Protein AF-A0A832RWD7-F1 (afdb_monomer_lite)

Secondary structure (DSSP, 8-state):
-PPPPPHHHHHHHHHHTTT------TTGGGT-S-SHHHHHHTS---HHHHHHHHHHS-HHHHHHHHHHHHTTSS--TT--HHHHHHHHHHHHHHH-HHHHHHHHHHHHHH--

Organism: NCBI:txid660064

Structure (mmCIF, N/CA/C/O backbone):
data_AF-A0A832RWD7-F1
#
_entry.id   AF-A0A832RWD7-F1
#
loop_
_atom_site.group_PDB
_atom_site.id
_atom_site.type_symbol
_atom_site.label_atom_id
_atom_site.label_alt_id
_atom_site.label_comp_id
_atom_site.label_asym_id
_atom_site.label_entity_id
_atom_site.label_seq_id
_atom_site.pdbx_PDB_ins_code
_atom_site.Cartn_x
_atom_site.Cartn_y
_atom_site.Cartn_z
_atom_site.occupancy
_atom_site.B_iso_or_equiv
_atom_site.auth_seq_id
_atom_site.auth_comp_id
_atom_site.auth_asym_id
_atom_site.auth_atom_id
_atom_site.pdbx_PDB_model_num
ATOM 1 N N . MET A 1 1 ? -10.259 14.631 -14.982 1.00 43.25 1 MET A N 1
ATOM 2 C CA . MET A 1 1 ? -9.168 15.582 -14.665 1.00 43.25 1 MET A CA 1
ATOM 3 C C . MET A 1 1 ? -7.989 14.746 -14.199 1.00 43.25 1 MET A C 1
ATOM 5 O O . MET A 1 1 ? -8.227 13.772 -13.501 1.00 43.25 1 MET A O 1
ATOM 9 N N . ALA A 1 2 ? -6.776 15.008 -14.685 1.00 47.94 2 ALA A N 1
ATOM 10 C CA . ALA A 1 2 ? -5.607 14.200 -14.338 1.00 47.94 2 ALA A CA 1
ATOM 11 C C . ALA A 1 2 ? -5.096 14.628 -12.956 1.00 47.94 2 ALA A C 1
ATOM 13 O O . ALA A 1 2 ? -4.789 15.802 -12.776 1.00 47.94 2 ALA A O 1
ATOM 14 N N . ARG A 1 3 ? -5.074 13.703 -11.992 1.00 62.66 3 ARG A N 1
ATOM 15 C CA . ARG A 1 3 ? -4.452 13.908 -10.682 1.00 62.66 3 ARG A CA 1
ATOM 16 C C . ARG A 1 3 ? -2.930 13.909 -10.844 1.00 62.66 3 ARG A C 1
ATOM 18 O O . ARG A 1 3 ? -2.404 13.097 -11.602 1.00 62.66 3 ARG A O 1
ATOM 25 N N . GLU A 1 4 ? -2.255 14.810 -10.141 1.00 69.06 4 GLU A N 1
ATOM 26 C CA . GLU A 1 4 ? -0.800 14.802 -9.961 1.00 69.06 4 GLU A CA 1
ATOM 27 C C . GLU A 1 4 ? -0.481 14.148 -8.609 1.00 69.06 4 GLU A C 1
ATOM 29 O O . GLU A 1 4 ? -1.236 14.322 -7.647 1.00 69.06 4 GLU A O 1
ATOM 34 N N . LEU A 1 5 ? 0.605 13.374 -8.534 1.00 71.81 5 LEU A N 1
ATOM 35 C CA . LEU A 1 5 ? 1.054 12.792 -7.268 1.00 71.81 5 LEU A CA 1
ATOM 36 C C . LEU A 1 5 ? 1.549 13.906 -6.340 1.00 71.81 5 LEU A C 1
ATOM 38 O O . LEU A 1 5 ? 2.464 14.656 -6.680 1.00 71.81 5 LEU A O 1
ATOM 42 N N . SER A 1 6 ? 0.953 13.994 -5.156 1.00 80.19 6 SER A N 1
ATOM 43 C CA . SER A 1 6 ? 1.411 14.882 -4.092 1.00 80.19 6 SER A CA 1
ATOM 44 C C . SER A 1 6 ? 2.761 14.426 -3.523 1.00 80.19 6 SER A C 1
ATOM 46 O O . SER A 1 6 ? 3.202 13.293 -3.733 1.00 80.19 6 SER A O 1
ATOM 48 N N . GLU A 1 7 ? 3.422 15.278 -2.735 1.00 79.25 7 GLU A N 1
ATOM 49 C CA . GLU A 1 7 ? 4.636 14.874 -2.006 1.00 79.25 7 GLU A CA 1
ATOM 50 C C . GLU A 1 7 ? 4.394 13.657 -1.099 1.00 79.25 7 GLU A C 1
ATOM 52 O O . GLU A 1 7 ? 5.282 12.816 -0.941 1.00 79.25 7 GLU A O 1
ATOM 57 N N . TYR A 1 8 ? 3.179 13.533 -0.553 1.00 83.69 8 TYR A N 1
ATOM 58 C CA . TYR A 1 8 ? 2.774 12.390 0.257 1.00 83.69 8 TYR A CA 1
ATOM 59 C C . TYR A 1 8 ? 2.693 11.110 -0.582 1.00 83.69 8 TYR A C 1
ATOM 61 O O . TYR A 1 8 ? 3.300 10.100 -0.226 1.00 83.69 8 TYR A O 1
ATOM 69 N N . ASP A 1 9 ? 2.065 11.181 -1.755 1.00 82.69 9 ASP A N 1
ATOM 70 C CA . ASP A 1 9 ? 1.980 10.061 -2.698 1.00 82.69 9 ASP A CA 1
ATOM 71 C C . ASP A 1 9 ? 3.369 9.580 -3.141 1.00 82.69 9 ASP A C 1
ATOM 73 O O . ASP A 1 9 ? 3.656 8.382 -3.173 1.00 82.69 9 ASP A O 1
ATOM 77 N N . LEU A 1 10 ? 4.274 10.522 -3.428 1.00 79.62 10 LEU A N 1
ATOM 78 C CA . LEU A 1 10 ? 5.663 10.222 -3.776 1.00 79.62 10 LEU A CA 1
ATOM 79 C C . LEU A 1 10 ? 6.430 9.589 -2.609 1.00 79.62 10 LEU A C 1
ATOM 81 O O . LEU A 1 10 ? 7.330 8.777 -2.833 1.00 79.62 10 LEU A O 1
ATOM 85 N N . SER A 1 11 ? 6.102 9.946 -1.366 1.00 83.94 11 SER A N 1
ATOM 86 C CA . SER A 1 11 ? 6.716 9.343 -0.182 1.00 83.94 11 SER A CA 1
ATOM 87 C C . SER A 1 11 ? 6.297 7.879 -0.006 1.00 83.94 11 SER A C 1
ATOM 89 O O . SER A 1 11 ? 7.159 7.025 0.218 1.00 83.94 11 SER A O 1
ATOM 91 N N . ILE A 1 12 ? 5.013 7.571 -0.228 1.00 86.81 12 ILE A N 1
ATOM 92 C CA . ILE A 1 12 ? 4.479 6.204 -0.231 1.00 86.81 12 ILE A CA 1
ATOM 93 C C . ILE A 1 12 ? 5.111 5.399 -1.372 1.00 86.81 12 ILE A C 1
ATOM 95 O O . ILE A 1 12 ? 5.603 4.295 -1.146 1.00 86.81 12 ILE A O 1
ATOM 99 N N . LEU A 1 13 ? 5.192 5.968 -2.581 1.00 82.88 13 LEU A N 1
ATOM 100 C CA . LEU A 1 13 ? 5.823 5.316 -3.733 1.00 82.88 13 LEU A CA 1
ATOM 101 C C . LEU A 1 13 ? 7.281 4.918 -3.450 1.00 82.88 13 LEU A C 1
ATOM 103 O O . LEU A 1 13 ? 7.703 3.812 -3.782 1.00 82.88 13 LEU A O 1
ATOM 107 N N . ARG A 1 14 ? 8.058 5.804 -2.814 1.00 80.25 14 ARG A N 1
ATOM 108 C CA . ARG A 1 14 ? 9.461 5.532 -2.454 1.00 80.25 14 ARG A CA 1
ATOM 109 C C . ARG A 1 14 ? 9.594 4.403 -1.434 1.00 80.25 14 ARG A C 1
ATOM 111 O O . ARG A 1 14 ? 10.503 3.584 -1.565 1.00 80.25 14 ARG A O 1
ATOM 118 N N . LYS A 1 15 ? 8.697 4.346 -0.444 1.00 85.12 15 LYS A N 1
ATOM 119 C CA . LYS A 1 15 ? 8.637 3.248 0.534 1.00 85.12 15 LYS A CA 1
ATOM 120 C C . LYS A 1 15 ? 8.303 1.922 -0.142 1.00 85.12 15 LYS A C 1
ATOM 122 O O . LYS A 1 15 ? 9.024 0.946 0.036 1.00 85.12 15 LYS A O 1
ATOM 127 N N . LEU A 1 16 ? 7.281 1.921 -0.999 1.00 83.00 16 LEU A N 1
ATOM 128 C CA . LEU A 1 16 ? 6.880 0.753 -1.785 1.00 83.00 16 LEU A CA 1
ATOM 129 C C . LEU A 1 16 ? 8.004 0.232 -2.691 1.00 83.00 16 LEU A C 1
ATOM 131 O O . LEU A 1 16 ? 8.118 -0.972 -2.900 1.00 83.00 16 LEU A O 1
ATOM 135 N N . ALA A 1 17 ? 8.861 1.117 -3.198 1.00 79.06 17 ALA A N 1
ATOM 136 C CA . ALA A 1 17 ? 10.022 0.742 -3.998 1.00 79.06 17 ALA A CA 1
ATOM 137 C C . ALA A 1 17 ? 11.226 0.226 -3.181 1.00 79.06 17 ALA A C 1
ATOM 139 O O . ALA A 1 17 ? 12.277 -0.073 -3.759 1.00 79.06 17 ALA A O 1
ATOM 140 N N . GLY A 1 18 ? 11.110 0.136 -1.852 1.00 72.62 18 GLY A N 1
ATOM 141 C CA . GLY A 1 18 ? 12.123 -0.466 -0.984 1.00 72.62 18 GLY A CA 1
ATOM 142 C C . GLY A 1 18 ? 13.473 0.254 -1.004 1.00 72.62 18 GLY A C 1
ATOM 143 O O . GLY A 1 18 ? 14.510 -0.390 -0.872 1.00 72.62 18 GLY A O 1
ATOM 144 N N . GLY A 1 19 ? 13.490 1.572 -1.236 1.00 62.72 19 GLY A N 1
ATOM 145 C CA . GLY A 1 19 ? 14.735 2.346 -1.306 1.00 62.72 19 GLY A CA 1
ATOM 146 C C . GLY A 1 19 ? 15.584 2.090 -2.557 1.00 62.72 19 GLY A C 1
ATOM 147 O O . GLY A 1 19 ? 16.712 2.575 -2.625 1.00 62.72 19 GLY A O 1
ATOM 148 N N . THR A 1 20 ? 15.057 1.365 -3.553 1.00 61.66 20 THR A N 1
ATOM 149 C CA . THR A 1 20 ? 15.629 1.356 -4.908 1.00 61.66 20 THR A CA 1
ATOM 150 C C . THR A 1 20 ? 15.751 2.805 -5.374 1.00 61.66 20 THR A C 1
ATOM 152 O O . THR A 1 20 ? 14.865 3.604 -5.065 1.00 61.66 20 THR A O 1
ATOM 155 N N . ASP A 1 21 ? 16.820 3.156 -6.098 1.00 56.44 21 ASP A N 1
ATOM 156 C CA . ASP A 1 21 ? 16.922 4.448 -6.782 1.00 56.44 21 ASP A CA 1
ATOM 157 C C . ASP A 1 21 ? 15.782 4.507 -7.797 1.00 56.44 21 ASP A C 1
ATOM 159 O O . ASP A 1 21 ? 15.878 4.056 -8.935 1.00 56.44 21 ASP A O 1
ATOM 163 N N . VAL A 1 22 ? 14.632 4.962 -7.321 1.00 55.50 22 VAL A N 1
ATOM 164 C CA . VAL A 1 22 ? 13.472 5.295 -8.107 1.00 55.50 22 VAL A CA 1
ATOM 165 C C . VAL A 1 22 ? 13.913 6.564 -8.806 1.00 55.50 22 VAL A C 1
ATOM 167 O O . VAL A 1 22 ? 13.988 7.597 -8.132 1.00 55.50 22 VAL A O 1
ATOM 170 N N . PRO A 1 23 ? 14.205 6.558 -10.123 1.00 51.44 23 PRO A N 1
ATOM 171 C CA . PRO A 1 23 ? 14.197 7.805 -10.843 1.00 51.44 23 PRO A CA 1
ATOM 172 C C . PRO A 1 23 ? 12.755 8.294 -10.740 1.00 51.44 23 PRO A C 1
ATOM 174 O O . PRO A 1 23 ? 11.889 7.950 -11.545 1.00 51.44 23 PRO A O 1
ATOM 177 N N . VAL A 1 24 ? 12.482 9.110 -9.724 1.00 52.66 24 VAL A N 1
ATOM 178 C CA . VAL A 1 24 ? 11.458 10.136 -9.803 1.00 52.66 24 VAL A CA 1
ATOM 179 C C . VAL A 1 24 ? 12.033 11.080 -10.848 1.00 52.66 24 VAL A C 1
ATOM 181 O O . VAL A 1 24 ? 12.661 12.081 -10.524 1.00 52.66 24 VAL A O 1
ATOM 184 N N . CYS A 1 25 ? 11.997 10.646 -12.113 1.00 42.97 25 CYS A N 1
ATOM 185 C CA . CYS A 1 25 ? 12.482 11.411 -13.243 1.00 42.97 25 CYS A CA 1
ATOM 186 C C . CYS A 1 25 ? 11.832 12.788 -13.094 1.00 42.97 25 CYS A C 1
ATOM 188 O O . CYS A 1 25 ? 10.665 12.848 -12.720 1.00 42.97 25 CYS A O 1
ATOM 190 N N . GLU A 1 26 ? 12.530 13.891 -13.351 1.00 44.00 26 GLU A N 1
ATOM 191 C CA . GLU A 1 26 ? 11.949 15.244 -13.229 1.00 44.00 26 GLU A CA 1
ATOM 192 C C . GLU A 1 26 ? 10.651 15.426 -14.060 1.00 44.00 26 GLU A C 1
ATOM 194 O O . GLU A 1 26 ? 9.913 16.385 -13.874 1.00 44.00 26 GLU A O 1
ATOM 199 N N . HIS A 1 27 ? 10.319 14.454 -14.919 1.00 41.84 27 HIS A N 1
ATOM 200 C CA . HIS A 1 27 ? 9.079 14.321 -15.688 1.00 41.84 27 HIS A CA 1
ATOM 201 C C . HIS A 1 27 ? 7.950 13.508 -15.005 1.00 41.84 27 HIS A C 1
ATOM 203 O O . HIS A 1 27 ? 6.861 13.381 -15.555 1.00 41.84 27 HIS A O 1
ATOM 209 N N . VAL A 1 28 ? 8.172 12.927 -13.823 1.00 47.62 28 VAL A N 1
ATOM 210 C CA . VAL A 1 28 ? 7.183 12.130 -13.068 1.00 47.62 28 VAL A CA 1
ATOM 211 C C . VAL A 1 28 ? 6.147 13.014 -12.385 1.00 47.62 28 VAL A C 1
ATOM 213 O O . VAL A 1 28 ? 4.987 12.615 -12.301 1.00 47.62 28 VAL A O 1
ATOM 216 N N . GLY A 1 29 ? 6.519 14.245 -12.019 1.00 43.22 29 GLY A N 1
ATOM 217 C CA . GLY A 1 29 ? 5.562 15.250 -11.549 1.00 43.22 29 GLY A CA 1
ATOM 218 C C . GLY A 1 29 ? 4.464 15.574 -12.571 1.00 43.22 29 GLY A C 1
ATOM 219 O O . GLY A 1 29 ? 3.424 16.091 -12.192 1.00 43.22 29 GLY A O 1
ATOM 220 N N . SER A 1 30 ? 4.654 15.228 -13.851 1.00 41.03 30 SER A N 1
ATOM 221 C CA . SER A 1 30 ? 3.715 15.520 -14.940 1.00 41.03 30 SER A CA 1
ATOM 222 C C . SER A 1 30 ? 3.156 14.281 -15.663 1.00 41.03 30 SER A C 1
ATOM 224 O O . SER A 1 30 ? 2.380 14.433 -16.608 1.00 41.03 30 SER A O 1
ATOM 226 N N . GLY A 1 31 ? 3.500 13.056 -15.234 1.00 45.69 31 GLY A N 1
ATOM 227 C CA . GLY A 1 31 ? 3.182 11.826 -15.981 1.00 45.69 31 GLY A CA 1
ATOM 228 C C . GLY A 1 31 ? 2.352 10.770 -15.247 1.00 45.69 31 GLY A C 1
ATOM 229 O O . GLY A 1 31 ? 1.529 10.102 -15.879 1.00 45.69 31 GLY A O 1
ATOM 230 N N . PHE A 1 32 ? 2.538 10.603 -13.935 1.00 50.94 32 PHE A N 1
ATOM 231 C CA . PHE A 1 32 ? 1.873 9.534 -13.187 1.00 50.94 32 PHE A CA 1
ATOM 232 C C . PHE A 1 32 ? 0.647 10.046 -12.438 1.00 50.94 32 PHE A C 1
ATOM 234 O O . PHE A 1 32 ? 0.695 11.055 -11.743 1.00 50.94 32 PHE A O 1
ATOM 241 N N . ARG A 1 33 ? -0.468 9.335 -12.625 1.00 64.75 33 ARG A N 1
ATOM 242 C CA . ARG A 1 33 ? -1.794 9.688 -12.089 1.00 64.75 33 ARG A CA 1
ATOM 243 C C . ARG A 1 33 ? -2.214 8.822 -10.902 1.00 64.75 33 ARG A C 1
ATOM 245 O O . ARG A 1 33 ? -3.280 9.046 -10.345 1.00 64.75 33 ARG A O 1
ATOM 252 N N . SER A 1 34 ? -1.380 7.838 -10.581 1.00 65.62 34 SER A N 1
ATOM 253 C CA . SER A 1 34 ? -1.605 6.782 -9.601 1.00 65.62 34 SER A CA 1
ATOM 254 C C . SER A 1 34 ? -0.234 6.299 -9.094 1.00 65.62 34 SER A C 1
ATOM 256 O O . SER A 1 34 ? 0.742 6.356 -9.844 1.00 65.62 34 SER A O 1
ATOM 258 N N . ILE A 1 3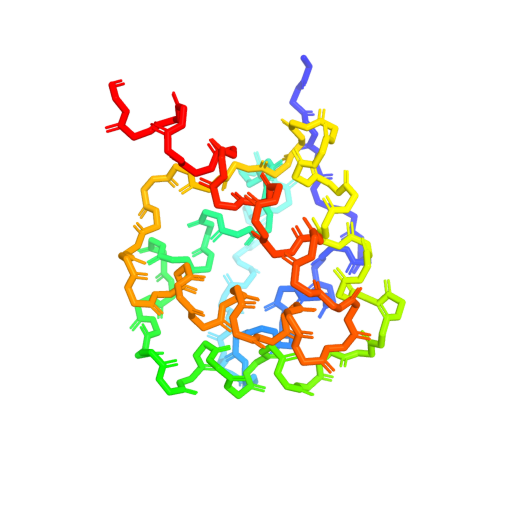5 ? -0.149 5.853 -7.846 1.00 70.69 35 ILE A N 1
ATOM 259 C CA . ILE A 1 35 ? 1.013 5.322 -7.123 1.00 70.69 35 ILE A CA 1
ATOM 260 C C . ILE A 1 35 ? 1.317 3.888 -7.566 1.00 70.69 35 ILE A C 1
ATOM 262 O O . ILE A 1 35 ? 2.476 3.530 -7.783 1.00 70.69 35 ILE A O 1
ATOM 266 N N . LEU A 1 36 ? 0.287 3.057 -7.721 1.00 71.75 36 LEU A N 1
ATOM 267 C CA . LEU A 1 36 ? 0.454 1.618 -7.908 1.00 71.75 36 LEU A CA 1
ATOM 268 C C . LEU A 1 36 ? 0.822 1.186 -9.346 1.00 71.75 36 LEU A C 1
ATOM 270 O O . LEU A 1 36 ? 1.739 0.375 -9.501 1.00 71.75 36 LEU A O 1
ATOM 274 N N . PRO A 1 37 ? 0.227 1.739 -10.425 1.00 70.38 37 PRO A N 1
ATOM 275 C CA . PRO A 1 37 ? 0.619 1.398 -11.795 1.00 70.38 37 PRO A CA 1
ATOM 276 C C . PRO A 1 37 ? 2.102 1.665 -12.117 1.00 70.38 37 PRO A C 1
ATOM 278 O O . PRO A 1 37 ? 2.733 0.799 -12.732 1.00 70.38 37 PRO A O 1
ATOM 281 N N . PRO A 1 38 ? 2.713 2.795 -11.692 1.00 66.88 38 PRO A N 1
ATOM 282 C CA . PRO A 1 38 ? 4.146 2.990 -11.846 1.00 66.88 38 PRO A CA 1
ATOM 283 C C . PRO A 1 38 ? 4.957 1.920 -11.127 1.00 66.88 38 PRO A C 1
ATOM 285 O O . PRO A 1 38 ? 5.900 1.391 -11.716 1.00 66.88 38 PRO A O 1
ATOM 288 N N . LEU A 1 39 ? 4.561 1.568 -9.897 1.00 68.44 39 LEU A N 1
ATOM 289 C CA . LEU A 1 39 ? 5.207 0.530 -9.096 1.00 68.44 39 LEU A CA 1
ATOM 290 C C . LEU A 1 39 ? 5.312 -0.795 -9.864 1.00 68.44 39 LEU A C 1
ATOM 292 O O . LEU A 1 39 ? 6.390 -1.383 -9.948 1.00 68.44 39 LEU A O 1
ATOM 296 N N . TRP A 1 40 ? 4.209 -1.238 -10.470 1.00 68.81 40 TRP A N 1
ATOM 297 C CA . TRP A 1 40 ? 4.147 -2.539 -11.136 1.00 68.81 40 TRP A CA 1
ATOM 298 C C . TRP A 1 40 ? 4.799 -2.564 -12.513 1.00 68.81 40 TRP A C 1
ATOM 300 O O . TRP A 1 40 ? 5.433 -3.557 -12.866 1.00 68.81 40 TRP A O 1
ATOM 310 N N . VAL A 1 41 ? 4.636 -1.496 -13.297 1.00 63.59 41 VAL A N 1
ATOM 311 C CA . VAL A 1 41 ? 5.050 -1.480 -14.707 1.00 63.59 41 VAL A CA 1
ATOM 312 C C . VAL A 1 41 ? 6.479 -0.968 -14.872 1.00 63.59 41 VAL A C 1
ATOM 314 O O . VAL A 1 41 ? 7.241 -1.517 -15.669 1.00 63.59 41 VAL A O 1
ATOM 317 N N . HIS A 1 42 ? 6.868 0.071 -14.129 1.00 64.19 42 HIS A N 1
ATOM 318 C CA . HIS A 1 42 ? 8.136 0.765 -14.365 1.00 64.19 42 HIS A CA 1
ATOM 319 C C . HIS A 1 42 ? 9.283 0.251 -13.501 1.00 64.19 42 HIS A C 1
ATOM 321 O O . HIS A 1 42 ? 10.399 0.127 -14.005 1.00 64.19 42 HIS A O 1
ATOM 327 N N . TYR A 1 43 ? 9.032 -0.092 -12.237 1.00 63.00 43 TYR A N 1
ATOM 328 C CA . TYR A 1 43 ? 10.119 -0.453 -11.321 1.00 63.00 43 TYR A CA 1
ATOM 329 C C . TYR A 1 43 ? 10.528 -1.928 -11.392 1.00 63.00 43 TYR A C 1
ATOM 331 O O . TYR A 1 43 ? 11.537 -2.293 -10.794 1.00 63.00 43 TYR A O 1
ATOM 339 N N . ARG A 1 44 ? 9.798 -2.764 -12.159 1.00 67.56 44 ARG A N 1
ATOM 340 C CA . ARG A 1 44 ? 10.076 -4.204 -12.378 1.00 67.56 44 ARG A CA 1
ATOM 341 C C . ARG A 1 44 ? 10.459 -4.937 -11.084 1.00 67.56 44 ARG A C 1
ATOM 343 O O . ARG A 1 44 ? 11.343 -5.794 -11.091 1.00 67.56 44 ARG A O 1
ATOM 350 N N . LEU A 1 45 ? 9.817 -4.559 -9.982 1.00 73.62 45 LEU A N 1
ATOM 351 C CA . LEU A 1 45 ? 10.091 -5.118 -8.668 1.00 73.62 45 LEU A CA 1
ATOM 352 C C . LEU A 1 45 ? 9.678 -6.587 -8.651 1.00 73.62 45 LEU A C 1
ATOM 354 O O . LEU A 1 45 ? 8.698 -6.978 -9.284 1.00 73.62 45 LEU A O 1
ATOM 358 N N . SER A 1 46 ? 10.439 -7.395 -7.925 1.00 78.62 46 SER A N 1
ATOM 359 C CA . SER A 1 46 ? 10.017 -8.747 -7.578 1.00 78.62 46 SER A CA 1
ATOM 360 C C . SER A 1 46 ? 8.869 -8.707 -6.568 1.00 78.62 46 SER A C 1
ATOM 362 O O . SER A 1 46 ? 8.729 -7.751 -5.802 1.00 78.62 46 SER A O 1
ATOM 364 N N . HIS A 1 47 ? 8.088 -9.786 -6.515 1.00 79.06 47 HIS A N 1
ATOM 365 C CA . HIS A 1 47 ? 7.031 -9.960 -5.517 1.00 79.06 47 HIS A CA 1
ATOM 366 C C . HIS A 1 47 ? 7.532 -9.727 -4.079 1.00 79.06 47 HIS A C 1
ATOM 368 O O . HIS A 1 47 ? 6.859 -9.069 -3.292 1.00 79.06 47 HIS A O 1
ATOM 374 N N . GLU A 1 48 ? 8.741 -10.193 -3.751 1.00 81.62 48 GLU A N 1
ATOM 375 C CA . GLU A 1 48 ? 9.333 -10.019 -2.421 1.00 81.62 48 GLU A CA 1
ATOM 376 C C . GLU A 1 48 ? 9.647 -8.549 -2.107 1.00 81.62 48 GLU A C 1
ATOM 378 O O . GLU A 1 48 ? 9.365 -8.083 -1.005 1.00 81.62 48 GLU A O 1
ATOM 383 N N . GLN A 1 49 ? 10.142 -7.787 -3.089 1.00 82.44 49 GLN A N 1
ATOM 384 C CA . GLN A 1 49 ? 10.380 -6.348 -2.934 1.00 82.44 49 GLN A CA 1
ATOM 385 C C . GLN A 1 49 ? 9.075 -5.568 -2.748 1.00 82.44 49 GLN A C 1
ATOM 387 O O . GLN A 1 49 ? 9.025 -4.656 -1.928 1.00 82.44 49 GLN A O 1
ATOM 392 N N . VAL A 1 50 ? 8.013 -5.944 -3.469 1.00 81.81 50 VAL A N 1
ATOM 393 C CA . VAL A 1 50 ? 6.683 -5.338 -3.298 1.00 81.81 50 VAL A CA 1
ATOM 394 C C . VAL A 1 50 ? 6.127 -5.644 -1.908 1.00 81.81 50 VAL A C 1
ATOM 396 O O . VAL A 1 50 ? 5.657 -4.736 -1.226 1.00 81.81 50 VAL A O 1
ATOM 399 N N . ALA A 1 51 ? 6.222 -6.897 -1.458 1.00 85.31 51 ALA A N 1
ATOM 400 C CA . ALA A 1 51 ? 5.774 -7.295 -0.128 1.00 85.31 51 ALA A CA 1
ATOM 401 C C . ALA A 1 51 ? 6.541 -6.558 0.981 1.00 85.31 51 ALA A C 1
ATOM 403 O O . ALA A 1 51 ? 5.938 -6.111 1.954 1.00 85.31 51 ALA A O 1
ATOM 404 N N . GLU A 1 52 ? 7.855 -6.384 0.831 1.00 86.88 52 GLU A N 1
ATOM 405 C CA . GLU A 1 52 ? 8.660 -5.633 1.795 1.00 86.88 52 GLU A CA 1
ATOM 406 C C . GLU A 1 52 ? 8.303 -4.143 1.812 1.00 86.88 52 GLU A C 1
ATOM 408 O O . GLU A 1 52 ? 8.139 -3.551 2.880 1.00 86.88 52 GLU A O 1
ATOM 413 N N . GLY A 1 53 ? 8.086 -3.553 0.634 1.00 87.44 53 GLY A N 1
ATOM 414 C CA . GLY A 1 53 ? 7.598 -2.185 0.507 1.00 87.44 53 GLY A CA 1
ATOM 415 C C . GLY A 1 53 ? 6.260 -1.980 1.220 1.00 87.44 53 GLY A C 1
ATOM 416 O O . GLY A 1 53 ? 6.118 -1.036 1.995 1.00 87.44 53 GLY A O 1
ATOM 417 N N . LEU A 1 54 ? 5.308 -2.897 1.032 1.00 89.12 54 LEU A N 1
ATOM 418 C CA . LEU A 1 54 ? 4.007 -2.877 1.711 1.00 89.12 54 LEU A CA 1
ATOM 419 C C . LEU A 1 54 ? 4.140 -3.024 3.232 1.00 89.12 54 LEU A C 1
ATOM 421 O O . LEU A 1 54 ? 3.489 -2.298 3.981 1.00 89.12 54 LEU A O 1
ATOM 425 N N . ARG A 1 55 ? 5.031 -3.905 3.703 1.00 89.25 55 ARG A N 1
ATOM 426 C CA . ARG A 1 55 ? 5.321 -4.063 5.137 1.00 89.25 55 ARG A CA 1
ATOM 427 C C . ARG A 1 55 ? 5.914 -2.802 5.764 1.00 89.25 55 ARG A C 1
ATOM 429 O O . ARG A 1 55 ? 5.661 -2.544 6.939 1.00 89.25 55 ARG A O 1
ATOM 436 N N . SER A 1 56 ? 6.659 -2.011 4.993 1.00 89.81 56 SER A N 1
ATOM 437 C CA . SER A 1 56 ? 7.271 -0.763 5.466 1.00 89.81 56 SER A CA 1
ATOM 438 C C . SER A 1 56 ? 6.285 0.399 5.655 1.00 89.81 56 SER A C 1
ATOM 440 O O . SER A 1 56 ? 6.630 1.386 6.311 1.00 89.81 56 SER A O 1
ATOM 442 N N . LEU A 1 57 ? 5.073 0.303 5.095 1.00 91.62 57 LEU A N 1
ATOM 443 C CA . LEU A 1 57 ? 4.040 1.325 5.256 1.00 91.62 57 LEU A CA 1
ATOM 444 C C . LEU A 1 57 ? 3.489 1.329 6.683 1.00 91.62 57 LEU A C 1
ATOM 446 O O . LEU A 1 57 ? 3.347 0.275 7.314 1.00 91.62 57 LEU A O 1
ATOM 450 N N . SER A 1 58 ? 3.141 2.515 7.182 1.00 92.88 58 SER A N 1
ATOM 451 C CA . SER A 1 58 ? 2.292 2.629 8.368 1.00 92.88 58 SER A CA 1
ATOM 452 C C . SER A 1 58 ? 0.860 2.191 8.052 1.00 92.88 58 SER A C 1
ATOM 454 O O . SER A 1 58 ? 0.467 2.086 6.890 1.00 92.88 58 SER A O 1
ATOM 456 N N . ASP A 1 59 ? 0.063 1.951 9.092 1.00 92.75 59 ASP A N 1
ATOM 457 C CA . ASP A 1 59 ? -1.354 1.625 8.910 1.00 92.75 59 ASP A CA 1
ATOM 458 C C . ASP A 1 59 ? -2.092 2.788 8.229 1.00 92.75 59 ASP A C 1
ATOM 460 O O . ASP A 1 59 ? -2.842 2.565 7.291 1.00 92.75 59 ASP A O 1
ATOM 464 N N . GLU A 1 60 ? -1.790 4.037 8.586 1.00 92.38 60 GLU A N 1
ATOM 465 C CA . GLU A 1 60 ? -2.365 5.224 7.931 1.00 92.38 60 GLU A CA 1
ATOM 466 C C . GLU A 1 60 ? -2.016 5.299 6.434 1.00 92.38 60 GLU A C 1
ATOM 468 O O . GLU A 1 60 ? -2.856 5.649 5.609 1.00 92.38 60 GLU A O 1
ATOM 473 N N . GLU A 1 61 ? -0.783 4.948 6.060 1.00 91.50 61 GLU A N 1
ATOM 474 C CA . GLU A 1 61 ? -0.335 4.950 4.662 1.00 91.50 61 GLU A CA 1
ATOM 475 C C . GLU A 1 61 ? -0.972 3.817 3.852 1.00 91.50 61 GLU A C 1
ATOM 477 O O . GLU A 1 61 ? -1.325 4.001 2.685 1.00 91.50 61 GLU A O 1
ATOM 482 N N . LEU A 1 62 ? -1.133 2.641 4.463 1.00 91.50 62 LEU A N 1
ATOM 483 C CA . LEU A 1 62 ? -1.796 1.515 3.817 1.00 91.50 62 LEU A CA 1
ATOM 484 C C . LEU A 1 62 ? -3.305 1.773 3.688 1.00 91.50 62 LEU A C 1
ATOM 486 O O . LEU A 1 62 ? -3.863 1.544 2.619 1.00 91.50 62 LEU A O 1
ATOM 490 N N . GLU A 1 63 ? -3.950 2.317 4.722 1.00 91.38 63 GLU A N 1
ATOM 491 C CA . GLU A 1 63 ? -5.351 2.753 4.680 1.00 91.38 63 GLU A CA 1
ATOM 492 C C . GLU A 1 63 ? -5.556 3.826 3.607 1.00 91.38 63 GLU A C 1
ATOM 494 O O . GLU A 1 63 ? -6.497 3.744 2.817 1.00 91.38 63 GLU A O 1
ATOM 499 N N . TYR A 1 64 ? -4.634 4.785 3.506 1.00 90.31 64 TYR A N 1
ATOM 500 C CA . TYR A 1 64 ? -4.659 5.790 2.454 1.00 90.31 64 TYR A CA 1
ATOM 501 C C . TYR A 1 64 ? -4.690 5.157 1.058 1.00 90.31 64 TYR A C 1
ATOM 503 O O . TYR A 1 64 ? -5.516 5.559 0.238 1.00 90.31 64 TYR A O 1
ATOM 511 N N . LEU A 1 65 ? -3.842 4.155 0.790 1.00 87.94 65 LEU A N 1
ATOM 512 C CA . LEU A 1 65 ? -3.838 3.430 -0.487 1.00 87.94 65 LEU A CA 1
ATOM 513 C C . LEU A 1 65 ? -5.169 2.720 -0.752 1.00 87.94 65 LEU A C 1
ATOM 515 O O . LEU A 1 65 ? -5.689 2.809 -1.865 1.00 87.94 65 LEU A O 1
ATOM 519 N N . VAL A 1 66 ? -5.739 2.058 0.259 1.00 88.75 66 VAL A N 1
ATOM 520 C CA . VAL A 1 66 ? -7.059 1.415 0.150 1.00 88.75 66 VAL A CA 1
ATOM 521 C C . VAL A 1 66 ? -8.131 2.440 -0.221 1.00 88.75 66 VAL A C 1
ATOM 523 O O . VAL A 1 66 ? -8.908 2.221 -1.151 1.00 88.75 66 VAL A O 1
ATOM 526 N N . GLU A 1 67 ? -8.137 3.592 0.447 1.00 88.31 67 GLU A N 1
ATOM 527 C CA . GLU A 1 67 ? -9.068 4.682 0.162 1.00 88.31 67 GLU A CA 1
ATOM 528 C C . GLU A 1 67 ? -8.890 5.250 -1.248 1.00 88.31 67 GLU A C 1
ATOM 530 O O . GLU A 1 67 ? -9.878 5.561 -1.915 1.00 88.31 67 GLU A O 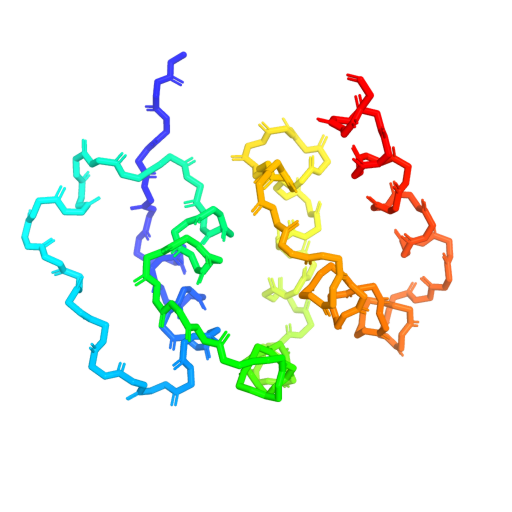1
ATOM 535 N N . GLN A 1 68 ? -7.657 5.351 -1.752 1.00 84.88 68 GLN A N 1
ATOM 536 C CA . GLN A 1 68 ? -7.449 5.800 -3.127 1.00 84.88 68 GLN A CA 1
ATOM 537 C C . GLN A 1 68 ? -7.980 4.796 -4.158 1.00 84.88 68 GLN A C 1
ATOM 539 O O . GLN A 1 68 ? -8.539 5.217 -5.175 1.00 84.88 68 GLN A O 1
ATOM 544 N N . VAL A 1 69 ? -7.870 3.487 -3.897 1.00 85.00 69 VAL A N 1
ATOM 545 C CA . VAL A 1 69 ? -8.484 2.459 -4.756 1.00 85.00 69 VAL A CA 1
ATOM 546 C C . VAL A 1 69 ? -10.009 2.571 -4.712 1.00 85.00 69 VAL A C 1
ATOM 548 O O . VAL A 1 69 ? -10.648 2.590 -5.763 1.00 85.00 69 VAL A O 1
ATOM 551 N N . ARG A 1 70 ? -10.602 2.743 -3.522 1.00 84.19 70 ARG A N 1
ATOM 552 C CA . ARG A 1 70 ? -12.056 2.941 -3.350 1.00 84.19 70 ARG A CA 1
ATOM 553 C C . ARG A 1 70 ? -12.585 4.161 -4.100 1.00 84.19 70 ARG A C 1
ATOM 555 O O . ARG A 1 70 ? -13.683 4.124 -4.653 1.00 84.19 70 ARG A O 1
ATOM 562 N N . ARG A 1 71 ? -11.807 5.245 -4.139 1.00 81.25 71 ARG A N 1
ATOM 563 C CA . ARG A 1 71 ? -12.140 6.474 -4.881 1.00 81.25 71 ARG A CA 1
ATOM 564 C C . ARG A 1 71 ? -11.937 6.342 -6.392 1.00 81.25 71 ARG A C 1
ATOM 566 O O . ARG A 1 71 ? -12.341 7.236 -7.132 1.00 81.25 71 ARG A O 1
ATOM 573 N N . GLY A 1 72 ? -11.329 5.247 -6.854 1.00 74.06 72 GLY A N 1
ATOM 574 C CA . GLY A 1 72 ? -10.946 5.047 -8.252 1.00 74.06 72 GLY A CA 1
ATOM 575 C C . GLY A 1 72 ? -9.793 5.950 -8.700 1.00 74.06 72 GLY A C 1
ATOM 576 O O . GLY A 1 72 ? -9.593 6.140 -9.899 1.00 74.06 72 GLY A O 1
ATOM 577 N N . GLU A 1 73 ? -9.061 6.537 -7.751 1.00 73.56 73 GLU A N 1
ATOM 578 C CA . GLU A 1 73 ? -7.887 7.374 -8.014 1.00 73.56 73 GLU A CA 1
ATOM 579 C C . GLU A 1 73 ? -6.622 6.513 -8.173 1.00 73.56 73 GLU A C 1
ATOM 581 O O . GLU A 1 73 ? -5.728 6.843 -8.956 1.00 73.56 73 GLU A O 1
ATOM 586 N N . GLU A 1 74 ? -6.595 5.352 -7.514 1.00 71.56 74 GLU A N 1
ATOM 587 C CA . GLU A 1 74 ? -5.657 4.268 -7.797 1.00 71.56 74 GLU A CA 1
ATOM 588 C C . GLU A 1 74 ? -6.335 3.170 -8.606 1.00 71.56 74 GLU A C 1
ATOM 590 O O . GLU A 1 74 ? -7.441 2.725 -8.301 1.00 71.56 74 GLU A O 1
ATOM 595 N N . SER A 1 75 ? -5.632 2.688 -9.625 1.00 70.75 75 SER A N 1
ATOM 596 C CA . SER A 1 75 ? -6.077 1.545 -10.407 1.00 70.75 75 SER A CA 1
ATOM 597 C C . SER A 1 75 ? -5.218 0.335 -10.086 1.00 70.75 75 SER A C 1
ATOM 599 O O . SER A 1 75 ? -3.996 0.441 -10.059 1.00 70.75 75 SER A O 1
ATOM 601 N N . LEU A 1 76 ? -5.868 -0.820 -9.910 1.00 73.81 76 LEU A N 1
ATOM 602 C CA . LEU A 1 76 ? -5.214 -2.131 -9.856 1.00 73.81 76 LEU A CA 1
ATOM 603 C C . LEU A 1 76 ? -4.977 -2.746 -11.246 1.00 73.81 76 LEU A C 1
ATOM 605 O O . LEU A 1 76 ? -4.548 -3.891 -11.373 1.00 73.81 76 LEU A O 1
ATOM 609 N N . HIS A 1 77 ? -5.256 -1.982 -12.303 1.00 66.38 77 HIS A N 1
ATOM 610 C CA . HIS A 1 77 ? -5.077 -2.414 -13.680 1.00 66.38 77 HIS A CA 1
ATOM 611 C C . HIS A 1 77 ? -3.588 -2.595 -14.019 1.00 66.38 77 HIS A C 1
ATOM 613 O O . HIS A 1 77 ? -2.731 -1.845 -13.551 1.00 66.38 77 HIS A O 1
ATOM 619 N N . CYS A 1 78 ? -3.281 -3.601 -14.843 1.00 66.38 78 CYS A N 1
ATOM 620 C CA . CYS A 1 78 ? -1.918 -4.013 -15.211 1.00 66.38 78 CYS A CA 1
ATOM 621 C C . CYS A 1 78 ? -1.036 -4.528 -14.055 1.00 66.38 78 CYS A C 1
ATOM 623 O O . CYS A 1 78 ? 0.148 -4.792 -14.277 1.00 66.38 78 CYS A O 1
ATOM 625 N N . ALA A 1 79 ? -1.578 -4.706 -12.846 1.00 73.25 79 ALA A N 1
ATOM 626 C CA . ALA A 1 79 ? -0.860 -5.357 -11.759 1.00 73.25 79 ALA A CA 1
ATOM 627 C C . ALA A 1 79 ? -0.620 -6.839 -12.076 1.00 73.25 79 ALA A C 1
ATOM 629 O O . ALA A 1 79 ? -1.544 -7.559 -12.470 1.00 73.25 79 ALA A O 1
ATOM 630 N N . HIS A 1 80 ? 0.606 -7.317 -11.852 1.00 79.94 80 HIS A N 1
ATOM 631 C CA . HIS A 1 80 ? 0.859 -8.755 -11.836 1.00 79.94 80 HIS A CA 1
ATOM 632 C C . HIS A 1 80 ? 0.057 -9.388 -10.684 1.00 79.94 80 HIS A C 1
ATOM 634 O O . HIS A 1 80 ? 0.076 -8.820 -9.587 1.00 79.94 80 HIS A O 1
ATOM 640 N N . PRO A 1 81 ? -0.610 -10.543 -10.879 1.00 82.44 81 PRO A N 1
ATOM 641 C CA . PRO A 1 81 ? -1.421 -11.177 -9.837 1.00 82.44 81 PRO A CA 1
ATOM 642 C C . PRO A 1 81 ? -0.679 -11.342 -8.507 1.00 82.44 81 PRO A C 1
ATOM 644 O O . PRO A 1 81 ? -1.230 -11.034 -7.457 1.00 82.44 81 PRO A O 1
ATOM 647 N N . ASP A 1 82 ? 0.603 -11.709 -8.551 1.00 82.94 82 ASP A N 1
ATOM 648 C CA . ASP A 1 82 ? 1.433 -11.850 -7.349 1.00 82.94 82 ASP A CA 1
ATOM 649 C C . ASP A 1 82 ? 1.604 -10.529 -6.577 1.00 82.94 82 ASP A C 1
ATOM 651 O O . ASP A 1 82 ? 1.699 -10.532 -5.354 1.00 82.94 82 ASP A O 1
ATOM 655 N N . HIS A 1 83 ? 1.648 -9.380 -7.257 1.00 84.56 83 HIS A N 1
ATOM 656 C CA . HIS A 1 83 ? 1.744 -8.075 -6.589 1.00 84.56 83 HIS A CA 1
ATOM 657 C C . HIS A 1 83 ? 0.418 -7.686 -5.937 1.00 84.56 83 HIS A C 1
ATOM 659 O O . HIS A 1 83 ? 0.412 -7.117 -4.847 1.00 84.56 83 HIS A O 1
ATOM 665 N N . VAL A 1 84 ? -0.701 -8.024 -6.584 1.00 85.94 84 VAL A N 1
ATOM 666 C CA . VAL A 1 84 ? -2.034 -7.841 -6.000 1.00 85.94 84 VAL A CA 1
ATOM 667 C C . VAL A 1 84 ? -2.194 -8.740 -4.784 1.00 85.94 84 VAL A C 1
ATOM 669 O O . VAL A 1 84 ? -2.635 -8.264 -3.747 1.00 85.94 84 VAL A O 1
ATOM 672 N N . GLN A 1 85 ? -1.768 -10.002 -4.869 1.00 89.00 85 GLN A N 1
ATOM 673 C CA . GLN A 1 85 ? -1.823 -10.926 -3.741 1.00 89.00 85 GLN A CA 1
ATOM 674 C C . GLN A 1 85 ? -1.036 -10.393 -2.538 1.00 89.00 85 GLN A C 1
ATOM 676 O O . GLN A 1 85 ? -1.566 -10.396 -1.436 1.00 89.00 85 GLN A O 1
ATOM 681 N N . ALA A 1 86 ? 0.168 -9.843 -2.747 1.00 89.75 86 ALA A N 1
ATOM 682 C CA . ALA A 1 86 ? 0.941 -9.227 -1.665 1.00 89.75 86 ALA A CA 1
ATOM 683 C C . ALA A 1 86 ? 0.196 -8.061 -0.985 1.00 89.75 86 ALA A C 1
ATOM 685 O O . ALA A 1 86 ? 0.229 -7.940 0.239 1.00 89.75 86 ALA A O 1
ATOM 686 N N . LEU A 1 87 ? -0.488 -7.214 -1.765 1.00 89.12 87 LEU A N 1
ATOM 687 C CA . LEU A 1 87 ? -1.319 -6.129 -1.231 1.00 89.12 87 LEU A CA 1
ATOM 688 C C . LEU A 1 87 ? -2.509 -6.677 -0.435 1.00 89.12 87 LEU A C 1
ATOM 690 O O . LEU A 1 87 ? -2.782 -6.194 0.660 1.00 89.12 87 LEU A O 1
ATOM 694 N N . LEU A 1 88 ? -3.199 -7.685 -0.968 1.00 91.50 88 LEU A N 1
ATOM 695 C CA . LEU A 1 88 ? -4.354 -8.307 -0.321 1.00 91.50 88 LEU A CA 1
ATOM 696 C C . LEU A 1 88 ? -3.976 -8.998 0.988 1.00 91.50 88 LEU A C 1
ATOM 698 O O . LEU A 1 88 ? -4.678 -8.815 1.977 1.00 91.50 88 LEU A O 1
ATOM 702 N N . ASP A 1 89 ? -2.866 -9.736 1.007 1.00 93.19 89 ASP A N 1
ATOM 703 C CA . ASP A 1 89 ? -2.362 -10.412 2.204 1.00 93.19 89 ASP A CA 1
ATOM 704 C C . ASP A 1 89 ? -2.045 -9.397 3.307 1.00 93.19 89 ASP A C 1
ATOM 706 O O . ASP A 1 89 ? -2.383 -9.600 4.474 1.00 93.19 89 ASP A O 1
ATOM 710 N N . GLU A 1 90 ? -1.426 -8.274 2.938 1.00 93.25 90 GLU A N 1
ATOM 711 C CA . GLU A 1 90 ? -1.073 -7.235 3.898 1.00 93.25 90 GLU A CA 1
ATOM 712 C C . GLU A 1 90 ? -2.304 -6.474 4.410 1.00 93.25 90 GLU A C 1
ATOM 714 O O . GLU A 1 90 ? -2.400 -6.184 5.604 1.00 93.25 90 GLU A O 1
ATOM 719 N N . VAL A 1 91 ? -3.278 -6.201 3.542 1.00 93.56 91 VAL A N 1
ATOM 720 C CA . VAL A 1 91 ? -4.550 -5.586 3.938 1.00 93.56 91 VAL A CA 1
ATOM 721 C C . VAL A 1 91 ? -5.371 -6.526 4.820 1.00 93.56 91 VAL A C 1
ATOM 723 O O . VAL A 1 91 ? -5.888 -6.075 5.839 1.00 93.56 91 VAL A O 1
ATOM 726 N N . ASP A 1 92 ? -5.460 -7.820 4.499 1.00 94.94 92 ASP A N 1
ATOM 727 C CA . ASP A 1 92 ? -6.147 -8.811 5.342 1.00 94.94 92 ASP A CA 1
ATOM 728 C C . ASP A 1 92 ? -5.500 -8.856 6.732 1.00 94.94 92 ASP A C 1
ATOM 730 O O . ASP A 1 92 ? -6.175 -8.753 7.758 1.00 94.94 92 ASP A O 1
ATOM 734 N N . ARG A 1 93 ? -4.163 -8.880 6.778 1.00 93.94 93 ARG A N 1
ATOM 735 C CA . ARG A 1 93 ? -3.402 -8.911 8.030 1.00 93.94 93 ARG A CA 1
ATOM 736 C C . ARG A 1 93 ? -3.663 -7.704 8.935 1.00 93.94 93 ARG A C 1
ATOM 738 O O . ARG A 1 93 ? -3.637 -7.872 10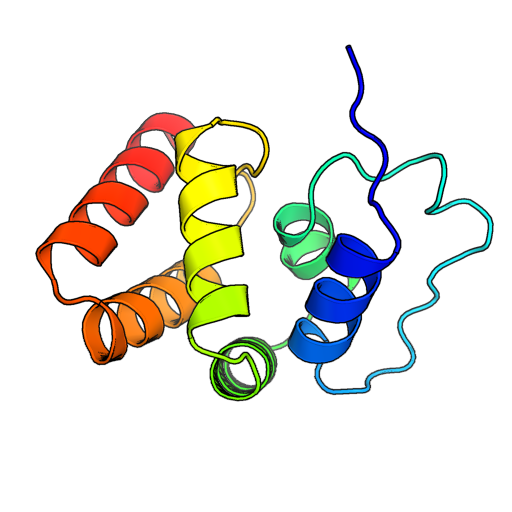.155 1.00 93.94 93 ARG A O 1
ATOM 745 N N . ARG A 1 94 ? -3.848 -6.501 8.377 1.00 94.31 94 ARG A N 1
ATOM 746 C CA . ARG A 1 94 ? -3.945 -5.250 9.160 1.00 94.31 94 ARG A CA 1
ATOM 747 C C . ARG A 1 94 ? -5.366 -4.716 9.334 1.00 94.31 94 ARG A C 1
ATOM 749 O O . ARG A 1 94 ? -5.696 -4.226 10.409 1.00 94.31 94 ARG A O 1
ATOM 756 N N . PHE A 1 95 ? -6.202 -4.827 8.308 1.00 93.19 95 PHE A N 1
ATOM 757 C CA . PHE A 1 95 ? -7.564 -4.277 8.267 1.00 93.19 95 PHE A CA 1
ATOM 758 C C . PHE A 1 95 ? -8.652 -5.348 8.192 1.00 93.19 95 PHE A C 1
ATOM 760 O O . PHE A 1 95 ? -9.837 -5.036 8.305 1.00 93.19 95 PHE A O 1
ATOM 767 N N . GLY A 1 96 ? -8.256 -6.612 8.052 1.00 94.31 96 GLY A N 1
ATOM 768 C CA . GLY A 1 96 ? -9.152 -7.752 8.026 1.00 94.31 96 GLY A CA 1
ATOM 769 C C . GLY A 1 96 ? -9.647 -8.116 6.631 1.00 94.31 96 GLY A C 1
ATOM 770 O O . GLY A 1 96 ? -9.621 -7.340 5.670 1.00 94.31 96 GLY A O 1
ATOM 771 N N . ARG A 1 97 ? -10.149 -9.347 6.556 1.00 92.88 97 ARG A N 1
ATOM 772 C CA . ARG A 1 97 ? -10.542 -10.013 5.316 1.00 92.88 97 ARG A CA 1
ATOM 773 C C . ARG A 1 97 ? -11.587 -9.264 4.503 1.00 92.88 97 ARG A C 1
ATOM 775 O O . ARG A 1 97 ? -11.539 -9.326 3.279 1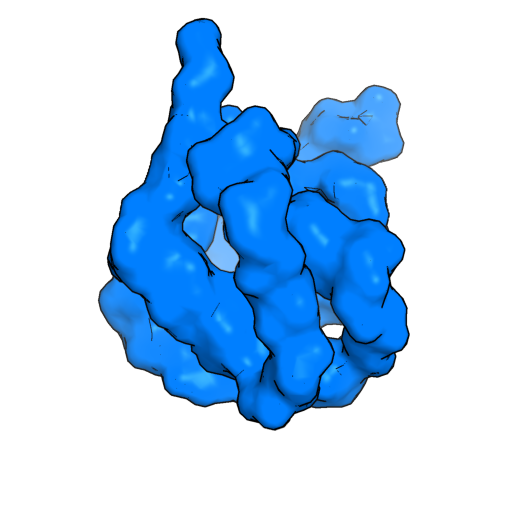.00 92.88 97 ARG A O 1
ATOM 782 N N . ASP A 1 98 ? -12.521 -8.577 5.151 1.00 94.12 98 ASP A N 1
ATOM 783 C CA . ASP A 1 98 ? -13.597 -7.867 4.453 1.00 94.12 98 ASP A CA 1
ATOM 784 C C . ASP A 1 98 ? -13.037 -6.759 3.551 1.00 94.12 98 ASP A C 1
ATOM 786 O O . ASP A 1 98 ? -13.439 -6.643 2.393 1.00 94.12 98 ASP A O 1
ATOM 790 N N . VAL A 1 99 ? -12.039 -6.014 4.041 1.00 91.94 99 VAL A N 1
ATOM 791 C CA . VAL A 1 99 ? -11.371 -4.952 3.275 1.00 91.94 99 VAL A CA 1
ATOM 792 C C . VAL A 1 99 ? -10.551 -5.550 2.132 1.00 91.94 99 VAL A C 1
ATOM 794 O O . VAL A 1 99 ? -10.625 -5.074 1.001 1.00 91.94 99 VAL A O 1
ATOM 797 N N . ALA A 1 100 ? -9.818 -6.638 2.383 1.00 91.88 100 ALA A N 1
ATOM 798 C CA . ALA A 1 100 ? -9.065 -7.327 1.334 1.00 91.88 100 ALA A CA 1
ATOM 799 C C . ALA A 1 100 ? -9.988 -7.868 0.225 1.00 91.88 100 ALA A C 1
ATOM 801 O O . ALA A 1 100 ? -9.721 -7.685 -0.960 1.00 91.88 100 ALA A O 1
ATOM 802 N N . MET A 1 101 ? -11.114 -8.485 0.586 1.00 91.56 101 MET A N 1
ATOM 803 C CA . MET A 1 101 ? -12.087 -8.982 -0.389 1.00 91.56 101 MET A CA 1
ATOM 804 C C . MET A 1 101 ? -12.690 -7.854 -1.230 1.00 91.56 101 MET A C 1
ATOM 806 O O . MET A 1 101 ? -12.883 -8.031 -2.430 1.00 91.56 101 MET A O 1
ATOM 810 N N . GLU A 1 102 ? -12.944 -6.691 -0.634 1.00 91.50 102 GLU A N 1
ATOM 811 C CA . GLU A 1 102 ? -13.399 -5.506 -1.362 1.00 91.50 102 GLU A CA 1
ATOM 812 C C . GLU A 1 102 ? -12.376 -5.060 -2.425 1.00 91.50 102 GLU A C 1
ATOM 814 O O . GLU A 1 102 ? -12.727 -4.879 -3.592 1.00 91.50 102 GLU A O 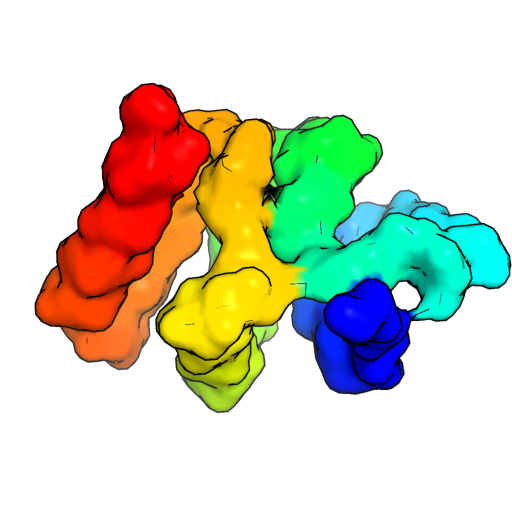1
ATOM 819 N N . LEU A 1 103 ? -11.093 -4.960 -2.059 1.00 88.88 103 LEU A N 1
ATOM 820 C CA . LEU A 1 103 ? -10.000 -4.665 -2.999 1.00 88.88 103 LEU A CA 1
ATOM 821 C C . LEU A 1 103 ? -9.882 -5.709 -4.111 1.00 88.88 103 LEU A C 1
ATOM 823 O O . LEU A 1 103 ? -9.655 -5.358 -5.272 1.00 88.88 103 LEU A O 1
ATOM 827 N N . PHE A 1 104 ? -10.054 -6.986 -3.774 1.00 88.62 104 PHE A N 1
ATOM 828 C CA . PHE A 1 104 ? -10.036 -8.061 -4.758 1.00 88.62 104 PHE A CA 1
ATOM 829 C C . PHE A 1 104 ? -11.181 -7.927 -5.769 1.00 88.62 104 PHE A C 1
ATOM 831 O O . PHE A 1 104 ? -10.972 -8.136 -6.964 1.00 88.62 104 PHE A O 1
ATOM 838 N N . GLU A 1 105 ? -12.374 -7.528 -5.329 1.00 88.44 105 GLU A N 1
ATOM 839 C CA . GLU A 1 105 ? -13.496 -7.261 -6.232 1.00 88.44 105 GLU A CA 1
ATOM 840 C C . GLU A 1 105 ? -13.203 -6.090 -7.177 1.00 88.44 105 GLU A C 1
ATOM 842 O O . GLU A 1 105 ? -13.454 -6.205 -8.379 1.00 88.44 105 GLU A O 1
ATOM 847 N N . PHE A 1 106 ? -12.585 -5.007 -6.687 1.00 84.88 106 PHE A N 1
ATOM 848 C CA . PHE A 1 106 ? -12.114 -3.924 -7.558 1.00 84.88 106 PHE A CA 1
ATOM 849 C C . PHE A 1 106 ? -11.114 -4.430 -8.605 1.00 84.88 106 PHE A C 1
ATOM 851 O O . PHE A 1 106 ? -11.262 -4.132 -9.793 1.00 84.88 106 PHE A O 1
ATOM 858 N N . TYR A 1 107 ? -10.129 -5.240 -8.203 1.00 83.75 107 TYR A N 1
ATOM 859 C CA . TYR A 1 107 ? -9.176 -5.852 -9.135 1.00 83.75 107 TYR A CA 1
ATOM 860 C C . TYR A 1 107 ? -9.870 -6.728 -10.188 1.00 83.75 107 TYR A C 1
ATOM 862 O O . TYR A 1 107 ? -9.576 -6.617 -11.383 1.00 83.75 107 TYR A O 1
ATOM 870 N N . ARG A 1 108 ? -10.826 -7.561 -9.763 1.00 83.06 108 ARG A N 1
ATOM 871 C CA . ARG A 1 108 ? -11.583 -8.464 -10.636 1.00 83.06 108 ARG A CA 1
ATOM 872 C C . ARG A 1 108 ? -12.404 -7.704 -11.676 1.00 83.06 108 ARG A C 1
ATOM 874 O O . ARG A 1 108 ? -12.392 -8.087 -12.841 1.00 83.06 108 ARG A O 1
ATOM 881 N N . LEU A 1 109 ? -13.074 -6.623 -11.278 1.00 79.56 109 LEU A N 1
ATOM 882 C CA . LEU A 1 109 ? -13.885 -5.786 -12.171 1.00 79.56 109 LEU A CA 1
ATOM 883 C C . LEU A 1 109 ? -13.054 -5.050 -13.232 1.00 79.56 109 LEU A C 1
ATOM 885 O O . LEU A 1 109 ? -13.567 -4.758 -14.306 1.00 79.56 109 LEU A O 1
ATOM 889 N N . MET A 1 110 ? -11.783 -4.756 -12.947 1.00 69.19 110 MET A N 1
ATOM 890 C CA . MET A 1 110 ? -10.870 -4.067 -13.871 1.00 69.19 110 MET A CA 1
ATOM 891 C C . MET A 1 110 ? -10.043 -5.010 -14.761 1.00 69.19 110 MET A C 1
ATOM 893 O O . MET A 1 110 ? -9.349 -4.539 -15.666 1.00 69.19 110 MET A O 1
ATOM 897 N N . SER A 1 111 ? -10.074 -6.314 -14.476 1.00 60.00 111 SER A N 1
ATOM 898 C CA . SER A 1 111 ? -9.323 -7.357 -15.194 1.00 60.00 111 SER A CA 1
ATOM 899 C C . SER A 1 111 ? -10.192 -8.169 -16.167 1.00 60.00 111 SER A C 1
ATOM 901 O O . SER A 1 111 ? -9.689 -9.110 -16.781 1.00 60.00 111 SER A O 1
ATOM 903 N N . GLY A 1 112 ? -11.486 -7.835 -16.270 1.00 49.75 112 GLY A N 1
ATOM 904 C CA . GLY A 1 112 ? -12.475 -8.472 -17.148 1.00 49.75 112 GLY A CA 1
ATOM 905 C C . GLY A 1 112 ? -12.719 -7.726 -18.451 1.00 49.75 112 GLY A C 1
ATOM 906 O O . GLY A 1 112 ? -12.557 -6.486 -18.469 1.00 49.75 112 GLY A O 1
#

pLDDT: mean 76.99, std 14.84, range [41.03, 94.94]

Sequence (112 aa):
MARELSEYDLSILRKLAGGTDVPVCEHVGSGFRSILPPLWVHYRLSHEQVAEGLRSLSDEELEYLVEQVRRGEESLHCAHPDHVQALLDEVDRRFGRDVAMELFEFYRLMSG

Radius of gyration: 13.04 Å; chains: 1; bounding box: 31×27×26 Å

Foldseek 3Di:
DAAFQDPLLVVLLCLQQVVPPDCPPVCSRPPDQASVVCSAPPSVDDLVSNLRSLVSDDPVSLVVNLVCLVVVSHAPPPHDVSSLVSNLVSCCVRVNNVSSVVSVVRNVVRVD

=== Feature glossary ===
The record interleaves many kinds of information about one protein. Here is each kind framed as the question it answers.

Q: What does the local fold look like, residue by residue?
A: A 3Di character summarizes, for each residue, the relative orientation of the Cα frame of its nearest spatial neighbor. Because it encodes fold topology rather than chemistry, 3Di alignments detect remote structural similarity that sequence alignment misses.

Q: Which residues are in helices, strands, or loops?
A: Secondary structure is the local, repeating backbone conformation. DSSP classifies it into eight states by reading the hydrogen-bond network: three helix types (H, G, I), two β types (E, B), two non-regular types (T, S), and unstructured coil (-).

Q: How big and how compact is the whole molecule?
A: Three whole-structure scalars: the radius of gyration (RMS distance of Cα from centroid, in Å), the count of Cα–Cα contacts (pairs closer than 8 Å and separated by more than four residues in sequence — i.e. tertiary, not local, contacts), and the bounding-box dimensions. Together they distinguish compact globular folds from extended fibres or disordered chains.

Q: How confident is the AlphaFold model at each residue?
A: For AlphaFold models, the B-factor field carries pLDDT — the model's own estimate of local accuracy on a 0–100 scale. Regions with pLDDT<50 should be treated as essentially unmodeled; they often correspond to intrinsically disordered segments.

Q: What family and function is it annotated with?
A: Functional annotations link the protein to curated databases. InterPro entries identify conserved domains and families by matching the sequence against member-database signatures (Pfam, PROSITE, CDD, …). Gene Ontology (GO) terms describe molecular function, biological process, and cellular component in a controlled vocabulary. CATH places the structure in a hierarchical fold classification (Class/Architecture/Topology/Homologous-superfamily). The organism is the source species.

Q: What known structures does this most resemble?
A: Nearest PDB neighbors are the top structural matches found by Foldseek when searching this structure against the entire Protein Data Bank. Each hit reports a TM-score (0 to 1; >0.5 almost always implies the same fold) and an E-value. These are *structural* homologs — they may share no detectable sequence similarity.

Q: Which residues are buried vs exposed?
A: Solvent-accessible surface area (SASA) is the area in Å² traced out by the centre of a 1.4 Å probe sphere (a water molecule) rolled over the protein's van der Waals surface (Shrake–Rupley / Lee–Richards construction). Buried residues have near-zero SASA; fully exposed residues can exceed 200 Å². The total SASA scales roughly with the number of surface residues.

Q: What are the backbone torsion angles?
A: φ (phi) and ψ (psi) are the two rotatable backbone dihedrals per residue: φ is the C(i-1)–N–Cα–C torsion, ψ is the N–Cα–C–N(i+1) torsion, both in degrees on (−180°, 180°]. α-helical residues cluster near (−60°, −45°); β-strand residues near (−120°, +130°). A Ramachandran plot is simply a scatter of (φ, ψ) for every residue.

Q: Are the domains correctly placed relative to each other?
A: Predicted aligned error is AlphaFold's pairwise confidence. Unlike pLDDT (per-residue), PAE is per-residue-pair and captures whether two parts of the structure are correctly placed relative to each other. Units are ångströms of expected positional error.

Q: What if only a Cα trace is available?
A: P-SEA three-state annotation labels each residue as helix, strand, or coil based purely on the geometry of the Cα trace. It serves as a fallback when the full backbone (and thus DSSP) is unavailable.

Q: What is the amino-acid chain?
A: This is the polypeptide sequence — one letter per residue, N-terminus first. Length ranges from a few dozen residues for small domains to over a thousand for large multi-domain proteins.

Q: What do the rendered images show?
A: The six renders are orthographic views along the three Cartesian axes in bot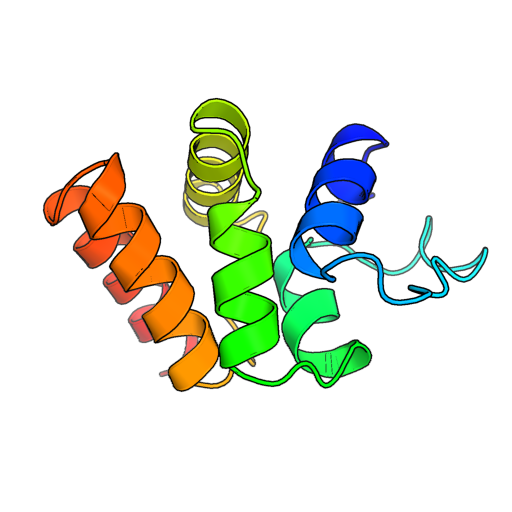h directions. Representation (cartoon, sticks, or surface) and color scheme (sequence-rainbow or by-chain) vary across proteins so the training set covers all the common visualization conventions.

Q: What do the diagnostic plots show?
A: Plot images: a contact map (which residues are close in 3D, as an N×N binary image), a Ramachandran scatter (backbone torsion angles, revealing secondary-structure composition at a glance), and — for AlphaFold structures — a PAE heatmap (pairwise prediction confidence).

Q: How mobile is each atom in the crystal?
A: B-factor (Debye–Waller factor) reflects atomic displacement in the crystal lattice. It is an experimental observable (units Å²), not a prediction; low values mean the atom is pinned down, high values mean it moves or is heterogeneous across the crystal.

Q: Where is each backbone atom in 3D?
A: The mmCIF table is the protein's shape written out atom by atom. For each backbone N, Cα, C, and carbonyl O, it records an (x, y, z) coordinate triple in Å plus the residue type, chain letter, and residue number.